Protein AF-A0A5C5ZH16-F1 (afdb_monomer)

Nearest PDB structures (foldseek):
  7owd-assembly1_B  TM=2.950E-01  e=8.309E+00  Homo sapiens
  5jaa-assembly1_C  TM=1.748E-01  e=4.318E+00  Vibrio cholerae O1 biovar El Tor str. N16961

Mean predicted aligned error: 12.89 Å

Sequence (118 aa):
MYQRQHGRLPEKLDTLVPEILDAVPTDPFADDSAALRYRRTDEGYQVYSIWADGVDDGGKPPEPTEGIIYWGADNRGDLSLDALYWEPPPPPAPVYDEDLMKQLEENTNRISDDADDE

Secondary structure (DSSP, 8-state):
-HHHHHSS--SSGGGGTTTT-SSPPBPTTSGGGPBPEEEEETTEEEEEE-TTTT---SSPPPPPBTTB----TT--S-EEHHHHHS-PPPPPPP---HHHHHHHHHHHHHHHHTTS--

Solvent-accessible surface area (backbone atoms only — not comparable to full-atom values): 7330 Å² total; per-residue (Å²): 110,62,40,79,75,68,76,42,77,73,92,44,66,66,72,36,45,69,86,77,30,88,60,73,60,58,19,93,48,36,74,93,61,34,62,52,45,67,47,77,48,99,92,52,65,50,48,21,34,30,27,71,60,60,45,82,58,84,58,37,59,43,82,50,59,96,82,40,75,74,95,52,74,83,40,52,32,7,43,35,52,66,63,74,75,42,80,70,76,75,71,76,76,78,84,74,50,72,68,59,53,49,50,52,52,53,52,50,51,54,59,57,67,72,68,76,82,127

pLDDT: mean 75.07, std 12.84, range [47.34, 91.25]

Organism: NCBI:txid2528002

Structure (mmCIF, N/CA/C/O backbone):
data_AF-A0A5C5ZH16-F1
#
_entry.id   AF-A0A5C5ZH16-F1
#
loop_
_atom_site.group_PDB
_atom_site.id
_atom_site.type_symbol
_atom_site.label_atom_id
_atom_site.label_alt_id
_atom_site.label_comp_id
_atom_site.label_asym_id
_atom_site.label_entity_id
_atom_site.label_seq_id
_atom_site.pdbx_PDB_ins_code
_atom_site.Cartn_x
_atom_site.Cartn_y
_atom_site.Cartn_z
_atom_site.occupancy
_atom_site.B_iso_or_equiv
_atom_site.auth_seq_id
_atom_site.auth_comp_id
_atom_site.auth_asym_id
_atom_site.auth_atom_id
_atom_site.pdbx_PDB_model_num
ATOM 1 N N . MET A 1 1 ? -13.396 5.905 8.073 1.00 70.50 1 MET A N 1
ATOM 2 C CA . MET A 1 1 ? -14.490 5.275 8.848 1.00 70.50 1 MET A CA 1
ATOM 3 C C . MET A 1 1 ? -13.980 4.691 10.167 1.00 70.50 1 MET A C 1
ATOM 5 O O . MET A 1 1 ? -14.334 5.247 11.196 1.00 70.50 1 MET A O 1
ATOM 9 N N . TYR A 1 2 ? -13.061 3.714 10.165 1.00 81.62 2 TYR A N 1
ATOM 10 C CA . TYR A 1 2 ? -12.555 3.063 11.394 1.00 81.62 2 TYR A CA 1
ATOM 11 C C . TYR A 1 2 ? -11.973 4.029 12.446 1.00 81.62 2 TYR A C 1
ATOM 13 O O . TYR A 1 2 ? -12.395 4.034 13.598 1.00 81.62 2 TYR A O 1
ATOM 21 N N . GLN A 1 3 ? -11.064 4.928 12.045 1.00 83.69 3 GLN A N 1
ATOM 22 C CA . GLN A 1 3 ? -10.478 5.912 12.968 1.00 83.69 3 GLN A CA 1
ATOM 23 C C . GLN A 1 3 ? -11.528 6.827 13.606 1.00 83.69 3 GLN A C 1
ATOM 25 O O . GLN A 1 3 ? -11.406 7.190 14.770 1.00 83.69 3 GLN A O 1
ATOM 30 N N . ARG A 1 4 ? -12.580 7.179 12.860 1.00 82.19 4 ARG A N 1
ATOM 31 C CA . ARG A 1 4 ? -13.663 8.027 13.373 1.00 82.19 4 ARG A CA 1
ATOM 32 C C . ARG A 1 4 ? -14.539 7.295 14.390 1.00 82.19 4 ARG A C 1
ATOM 34 O O . ARG A 1 4 ? -15.063 7.943 15.283 1.00 82.19 4 ARG A O 1
ATOM 41 N N . GLN A 1 5 ? -14.689 5.978 14.256 1.00 85.56 5 GLN A N 1
ATOM 42 C CA . GLN A 1 5 ? -15.508 5.151 15.147 1.00 85.56 5 GLN A CA 1
ATOM 43 C C . GLN A 1 5 ? -14.748 4.720 16.409 1.00 85.56 5 GLN A C 1
ATOM 45 O O . GLN A 1 5 ? -15.309 4.751 17.500 1.00 85.56 5 GLN A O 1
ATOM 50 N N . HIS A 1 6 ? -13.465 4.367 16.284 1.00 85.56 6 HIS A N 1
ATOM 51 C CA . HIS A 1 6 ? -12.679 3.785 17.382 1.00 85.56 6 HIS A CA 1
ATOM 52 C C . HIS A 1 6 ? -11.589 4.709 17.937 1.00 85.56 6 HIS A C 1
ATOM 54 O O . HIS A 1 6 ? -10.870 4.322 18.856 1.00 85.56 6 HIS A O 1
ATOM 60 N N . GLY A 1 7 ? -11.409 5.900 17.357 1.00 86.62 7 GLY A N 1
ATOM 61 C CA . GLY A 1 7 ? -10.375 6.859 17.760 1.00 86.62 7 GLY A CA 1
ATOM 62 C C . GLY A 1 7 ? -8.939 6.418 17.453 1.00 86.62 7 GLY A C 1
ATOM 63 O O . GLY A 1 7 ? -7.995 7.089 17.855 1.00 86.62 7 GLY A O 1
ATOM 64 N N . ARG A 1 8 ? -8.754 5.296 16.747 1.00 86.81 8 ARG A N 1
ATOM 65 C CA . ARG A 1 8 ? -7.448 4.713 16.408 1.00 86.81 8 ARG A CA 1
ATOM 66 C C . ARG A 1 8 ? -7.459 4.119 15.006 1.00 86.81 8 ARG A C 1
ATOM 68 O O . ARG A 1 8 ? -8.507 3.701 14.527 1.00 86.81 8 ARG A O 1
ATOM 75 N N . LEU A 1 9 ? -6.299 4.060 14.358 1.00 88.00 9 LEU A N 1
ATOM 76 C CA . LEU A 1 9 ? -6.136 3.336 13.095 1.00 88.00 9 LEU A CA 1
ATOM 77 C C . LEU A 1 9 ? -6.259 1.817 13.322 1.00 88.00 9 LEU A C 1
ATOM 79 O O . LEU A 1 9 ? -6.020 1.354 14.440 1.00 88.00 9 LEU A O 1
ATOM 83 N N . PRO A 1 10 ? -6.636 1.016 12.313 1.00 89.88 10 PRO A N 1
ATOM 84 C CA . PRO A 1 10 ? -6.612 -0.444 12.427 1.00 89.88 10 PRO A CA 1
ATOM 85 C C . PRO A 1 10 ? -5.170 -0.945 12.579 1.00 89.88 10 PRO A C 1
ATOM 87 O O . PRO A 1 10 ? -4.225 -0.251 12.211 1.00 89.88 10 PRO A O 1
ATOM 90 N N . GLU A 1 11 ? -4.967 -2.100 13.212 1.00 87.1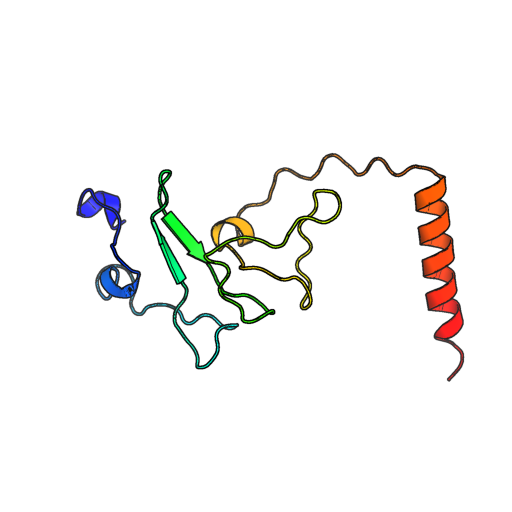9 11 GLU A N 1
ATOM 91 C CA . GLU A 1 11 ? -3.623 -2.705 13.328 1.00 87.19 11 GLU A CA 1
ATOM 92 C C . GLU A 1 11 ? -3.239 -3.452 12.047 1.00 87.19 11 GLU A C 1
ATOM 94 O O . GLU A 1 11 ? -2.063 -3.530 11.709 1.00 87.19 11 GLU A O 1
ATOM 99 N N . LYS A 1 12 ? -4.245 -3.949 11.321 1.00 89.75 12 LYS A N 1
ATOM 100 C CA . LYS A 1 12 ? -4.144 -4.662 10.046 1.00 89.75 12 LYS A CA 1
ATOM 101 C C . LYS A 1 12 ? -5.461 -4.551 9.278 1.00 89.75 12 LYS A C 1
ATOM 103 O O . LYS A 1 12 ? -6.490 -4.229 9.876 1.00 89.75 12 LYS A O 1
ATOM 108 N N . LEU A 1 13 ? -5.449 -4.850 7.978 1.00 88.81 13 LEU A N 1
ATOM 109 C CA . LEU A 1 13 ? -6.653 -4.769 7.139 1.00 88.81 13 LEU A CA 1
ATOM 110 C C . LEU A 1 13 ? -7.764 -5.713 7.600 1.00 88.81 13 LEU A C 1
ATOM 112 O O . LEU A 1 13 ? -8.928 -5.332 7.533 1.00 88.81 13 LEU A O 1
ATOM 116 N N . ASP A 1 14 ? -7.427 -6.878 8.159 1.00 90.19 14 ASP A N 1
ATOM 117 C CA . ASP A 1 14 ? -8.426 -7.824 8.676 1.00 90.19 14 ASP A CA 1
ATOM 118 C C . ASP A 1 14 ? -9.302 -7.218 9.776 1.00 90.19 14 ASP A C 1
ATOM 120 O O . ASP A 1 14 ? -10.433 -7.642 9.972 1.00 90.19 14 ASP A O 1
ATOM 124 N N . THR A 1 15 ? -8.804 -6.210 10.502 1.00 90.38 15 THR A N 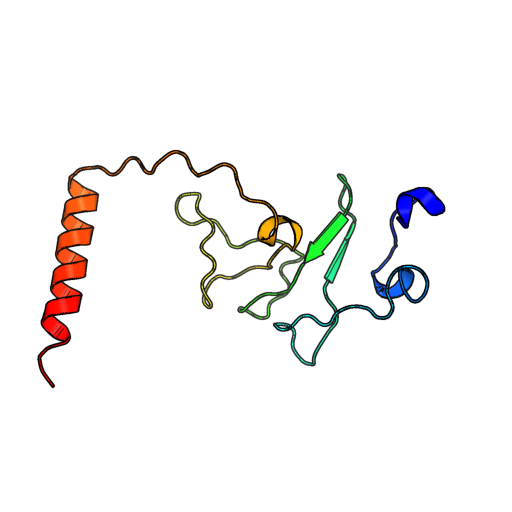1
ATOM 125 C CA . THR A 1 15 ? -9.581 -5.520 11.543 1.00 90.38 15 THR A CA 1
ATOM 126 C C . THR A 1 15 ? -10.754 -4.723 10.965 1.00 90.38 15 THR A C 1
ATOM 128 O O . THR A 1 15 ? -11.660 -4.345 11.699 1.00 90.38 15 THR A O 1
ATOM 131 N N . LEU A 1 16 ? -10.743 -4.453 9.659 1.00 88.50 16 LEU A N 1
ATOM 132 C CA . LEU A 1 16 ? -11.832 -3.777 8.962 1.00 88.50 16 LEU A CA 1
ATOM 133 C C . LEU A 1 16 ? -12.938 -4.749 8.532 1.00 88.50 16 LEU A C 1
ATOM 135 O O . LEU A 1 16 ? -14.016 -4.292 8.162 1.00 88.50 16 LEU A O 1
ATOM 139 N N . VAL A 1 17 ? -12.696 -6.061 8.584 1.00 90.50 17 VAL A N 1
ATOM 140 C CA . VAL A 1 17 ? -13.667 -7.093 8.208 1.00 90.50 17 VAL A CA 1
ATOM 141 C C . VAL A 1 17 ? -14.388 -7.614 9.457 1.00 90.50 17 VAL A C 1
ATOM 143 O O . VAL A 1 17 ? -13.742 -7.845 10.481 1.00 90.50 17 VAL A O 1
ATOM 146 N N . PRO A 1 18 ? -15.712 -7.855 9.411 1.00 90.19 18 PRO A N 1
ATOM 147 C CA . PRO A 1 18 ? -16.641 -7.591 8.304 1.00 90.19 18 PRO A CA 1
ATOM 148 C C . PRO A 1 18 ? -17.311 -6.205 8.376 1.00 90.19 18 PRO A C 1
ATOM 150 O O . PRO A 1 18 ? -18.217 -5.915 7.607 1.00 90.19 18 PRO A O 1
ATOM 153 N N . GLU A 1 19 ? -16.950 -5.369 9.355 1.00 87.44 19 GLU A N 1
ATOM 154 C CA . GLU A 1 19 ? -17.721 -4.163 9.696 1.00 87.44 19 GLU A CA 1
ATOM 155 C C . GLU A 1 19 ? -17.616 -3.041 8.649 1.00 87.44 19 GLU A C 1
ATOM 157 O O . GLU A 1 19 ? -18.577 -2.307 8.424 1.00 87.44 19 GLU A O 1
ATOM 162 N N . ILE A 1 20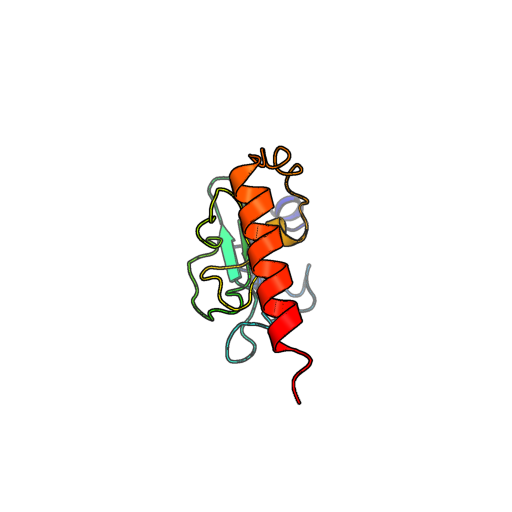 ? -16.448 -2.887 8.023 1.00 87.12 20 ILE A N 1
ATOM 163 C CA . ILE A 1 20 ? -16.156 -1.825 7.047 1.00 87.12 20 ILE A CA 1
ATOM 164 C C . ILE A 1 20 ? -15.872 -2.401 5.658 1.00 87.12 20 ILE A C 1
ATOM 166 O O . ILE A 1 20 ? -16.218 -1.768 4.662 1.00 87.12 20 ILE A O 1
ATOM 170 N N . LEU A 1 21 ? -15.227 -3.564 5.588 1.00 86.81 21 LEU A N 1
ATOM 171 C CA . LEU A 1 21 ? -14.954 -4.296 4.355 1.00 86.81 21 LEU A CA 1
ATOM 172 C C . LEU A 1 21 ? -15.621 -5.668 4.429 1.00 86.81 21 LEU A C 1
ATOM 174 O O . LEU A 1 21 ? -15.526 -6.333 5.457 1.00 86.81 21 LEU A O 1
ATOM 178 N N . ASP A 1 22 ? -16.211 -6.127 3.327 1.00 90.06 22 ASP A N 1
ATOM 179 C CA . ASP A 1 22 ? -16.779 -7.480 3.252 1.00 90.06 22 ASP A CA 1
ATOM 180 C C . ASP A 1 22 ? -15.684 -8.561 3.322 1.00 90.06 22 ASP A C 1
ATOM 182 O O . ASP A 1 22 ? -15.858 -9.609 3.942 1.00 90.06 22 ASP A O 1
ATOM 186 N N . ALA A 1 23 ? -14.532 -8.287 2.709 1.00 89.81 23 ALA A N 1
ATOM 187 C CA . ALA A 1 23 ? -13.316 -9.088 2.775 1.00 89.81 23 ALA A CA 1
ATOM 188 C C . ALA A 1 23 ? -12.097 -8.193 2.508 1.00 89.81 23 ALA A C 1
ATOM 190 O O . ALA A 1 23 ? -12.223 -7.112 1.927 1.00 89.81 23 ALA A O 1
ATOM 191 N N . VAL A 1 24 ? -10.907 -8.640 2.916 1.00 89.69 24 VAL A N 1
ATOM 192 C CA . VAL A 1 24 ? -9.666 -7.945 2.553 1.00 89.69 24 VAL A CA 1
ATOM 193 C C . VAL A 1 24 ? -9.388 -8.188 1.062 1.00 89.69 24 VAL A C 1
ATOM 195 O O . VAL A 1 24 ? -9.388 -9.349 0.649 1.00 89.69 24 VAL A O 1
ATOM 198 N N . PRO A 1 25 ? -9.157 -7.140 0.246 1.00 89.69 25 PRO A N 1
ATOM 199 C CA . PRO A 1 25 ? -8.862 -7.322 -1.168 1.00 89.69 25 PRO A CA 1
ATOM 200 C C . PRO A 1 25 ? -7.529 -8.048 -1.355 1.00 89.69 25 PRO A C 1
ATOM 202 O O . PRO A 1 25 ? -6.549 -7.758 -0.663 1.00 89.69 25 PRO A O 1
ATOM 205 N N . THR A 1 26 ? -7.496 -8.962 -2.316 1.00 89.88 26 THR A N 1
ATOM 206 C CA . THR A 1 26 ? -6.271 -9.622 -2.768 1.00 89.88 26 THR A CA 1
ATOM 207 C C . THR A 1 26 ? -5.451 -8.677 -3.639 1.00 89.88 26 THR A C 1
ATOM 209 O O . THR A 1 26 ? -6.010 -7.930 -4.444 1.00 89.88 26 THR A O 1
ATOM 212 N N . ASP A 1 27 ? -4.136 -8.729 -3.493 1.00 86.25 27 ASP A N 1
ATOM 213 C CA . ASP A 1 27 ? -3.175 -8.050 -4.349 1.00 86.25 27 ASP A CA 1
ATOM 214 C C . ASP A 1 27 ? -2.981 -8.862 -5.647 1.00 86.25 27 ASP A C 1
ATOM 216 O O . ASP A 1 27 ? -2.527 -10.004 -5.572 1.00 86.25 27 ASP A O 1
ATOM 220 N N . PRO A 1 28 ? -3.323 -8.319 -6.834 1.00 83.19 28 PRO A N 1
ATOM 221 C CA . PRO A 1 28 ? -3.186 -9.032 -8.107 1.00 83.19 28 PRO A CA 1
ATOM 222 C C . PRO A 1 28 ? -1.749 -9.411 -8.472 1.00 83.19 28 PRO A C 1
ATOM 224 O O . PRO A 1 28 ? -1.557 -10.296 -9.302 1.00 83.19 28 PRO A O 1
ATOM 227 N N . PHE A 1 29 ? -0.767 -8.717 -7.896 1.00 81.12 29 PHE A N 1
ATOM 228 C CA . PHE A 1 29 ? 0.651 -8.940 -8.163 1.00 81.12 29 PHE A CA 1
ATOM 229 C C . PHE A 1 29 ? 1.331 -9.769 -7.078 1.00 81.12 29 PHE A C 1
ATOM 231 O O . PHE A 1 29 ? 2.460 -10.213 -7.265 1.00 81.12 29 PHE A O 1
ATOM 238 N N . ALA A 1 30 ? 0.650 -10.002 -5.956 1.00 81.25 30 ALA A N 1
ATOM 239 C CA . ALA A 1 30 ? 1.184 -10.877 -4.938 1.00 81.25 30 ALA A CA 1
ATOM 240 C C . ALA A 1 30 ? 1.003 -12.344 -5.320 1.00 81.25 30 ALA A C 1
ATOM 242 O O . ALA A 1 30 ? -0.082 -12.778 -5.726 1.00 81.25 30 ALA A O 1
ATOM 243 N N . ASP A 1 31 ? 2.063 -13.118 -5.096 1.00 77.12 31 ASP A N 1
ATOM 244 C CA . ASP A 1 31 ? 2.008 -14.570 -5.171 1.00 77.12 31 ASP A CA 1
ATOM 245 C C . ASP A 1 31 ? 0.865 -15.116 -4.294 1.00 77.12 31 ASP A C 1
ATOM 247 O O . ASP A 1 31 ? 0.521 -14.567 -3.239 1.00 77.12 31 ASP A O 1
ATOM 251 N N . ASP A 1 32 ? 0.254 -16.210 -4.748 1.00 75.56 32 ASP A N 1
ATOM 252 C CA . ASP A 1 32 ? -0.794 -16.944 -4.029 1.00 75.56 32 ASP A CA 1
ATOM 253 C C . ASP A 1 32 ? -2.048 -16.127 -3.650 1.00 75.56 32 ASP A C 1
ATOM 255 O O . ASP A 1 32 ? -2.765 -16.479 -2.711 1.00 75.56 32 ASP A O 1
ATOM 259 N N . SER A 1 33 ? -2.374 -15.064 -4.400 1.00 74.19 33 SER A N 1
ATOM 260 C CA . SER A 1 33 ? -3.537 -14.197 -4.116 1.00 74.19 33 SER A CA 1
ATOM 261 C C . SER A 1 33 ? -3.485 -13.574 -2.715 1.00 74.19 33 SER A C 1
ATOM 263 O O . SER A 1 33 ? -4.523 -13.397 -2.067 1.00 74.19 33 SER A O 1
ATOM 265 N N . ALA A 1 34 ? -2.284 -13.277 -2.210 1.00 84.12 34 ALA A N 1
ATOM 266 C CA . ALA A 1 34 ? -2.134 -12.675 -0.894 1.00 84.12 34 ALA A CA 1
ATOM 267 C C . ALA A 1 34 ? -2.881 -11.333 -0.806 1.00 84.12 34 ALA A C 1
ATOM 269 O O . ALA A 1 34 ? -3.064 -10.627 -1.792 1.00 84.12 34 ALA A O 1
ATOM 270 N N . ALA A 1 35 ? -3.333 -10.975 0.394 1.00 89.00 35 ALA A N 1
ATOM 271 C CA . ALA A 1 35 ? -3.996 -9.700 0.632 1.00 89.00 35 ALA A CA 1
ATOM 272 C C . ALA A 1 35 ? -3.069 -8.504 0.356 1.00 89.00 35 ALA A C 1
ATOM 274 O O . ALA A 1 35 ? -1.851 -8.597 0.541 1.00 89.00 35 ALA A O 1
ATOM 275 N N . LEU A 1 36 ? -3.674 -7.361 0.014 1.00 89.62 36 LEU A N 1
ATOM 276 C CA . LEU A 1 36 ? -2.987 -6.067 0.014 1.00 89.62 36 LEU A CA 1
ATOM 277 C C . LEU A 1 36 ? -2.242 -5.833 1.331 1.00 89.62 36 LEU A C 1
ATOM 279 O O . LEU A 1 36 ? -2.674 -6.263 2.408 1.00 89.62 36 LEU A O 1
ATOM 283 N N . ARG A 1 37 ? -1.130 -5.103 1.259 1.00 90.44 37 ARG A N 1
ATOM 284 C CA . ARG A 1 37 ? -0.309 -4.808 2.431 1.00 90.44 37 ARG A CA 1
ATOM 285 C C . ARG A 1 37 ? -0.743 -3.513 3.087 1.00 90.44 37 ARG A C 1
ATOM 287 O O . ARG A 1 37 ? -1.217 -2.575 2.450 1.00 90.44 37 ARG A O 1
ATOM 294 N N . TYR A 1 38 ? -0.589 -3.483 4.405 1.00 91.25 38 TYR A N 1
ATOM 295 C CA . TYR A 1 38 ? -0.928 -2.343 5.237 1.00 91.25 38 TYR A CA 1
ATOM 296 C C . TYR A 1 38 ? 0.157 -2.111 6.263 1.00 91.25 38 TYR A C 1
ATOM 298 O O . TYR A 1 38 ? 0.582 -3.036 6.959 1.00 91.25 38 TYR A O 1
ATOM 306 N N . ARG A 1 39 ? 0.537 -0.849 6.416 1.00 88.94 39 ARG A N 1
ATOM 307 C CA . ARG A 1 39 ? 1.370 -0.415 7.529 1.00 88.94 39 ARG A CA 1
ATOM 308 C C . ARG A 1 39 ? 0.873 0.908 8.078 1.00 88.94 39 ARG A C 1
ATOM 310 O O . ARG A 1 39 ? 0.325 1.738 7.355 1.00 88.94 39 ARG A O 1
ATOM 317 N N . ARG A 1 40 ? 1.106 1.117 9.368 1.00 89.50 40 ARG A N 1
ATOM 318 C CA . ARG A 1 40 ? 0.986 2.442 9.974 1.00 89.50 40 ARG A CA 1
ATOM 319 C C . ARG A 1 40 ? 2.266 3.221 9.717 1.00 89.50 40 ARG A C 1
ATOM 321 O O . ARG A 1 40 ? 3.353 2.648 9.751 1.00 89.50 40 ARG A O 1
ATOM 328 N N . THR A 1 41 ? 2.117 4.510 9.485 1.00 84.94 41 THR A N 1
ATOM 329 C CA . THR A 1 41 ? 3.221 5.461 9.354 1.00 84.94 41 THR A CA 1
ATOM 330 C C . THR A 1 41 ? 3.056 6.535 10.424 1.00 84.94 41 THR A C 1
ATOM 332 O O . THR A 1 41 ? 1.992 6.641 11.038 1.00 84.94 41 TH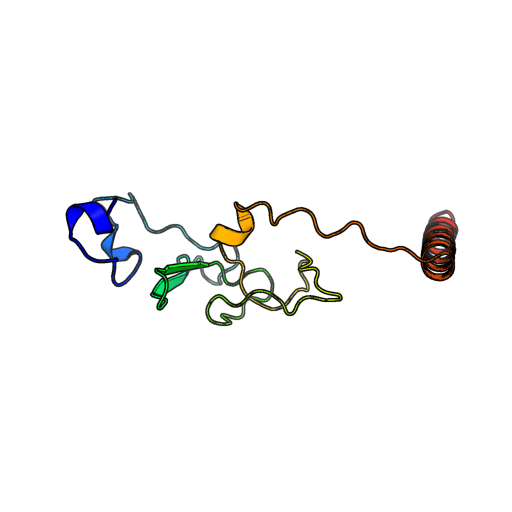R A O 1
ATOM 335 N N . ASP A 1 42 ? 4.086 7.346 10.651 1.00 82.00 42 ASP A N 1
ATOM 336 C CA . ASP A 1 42 ? 4.003 8.444 11.624 1.00 82.00 42 ASP A CA 1
ATOM 337 C C . ASP A 1 42 ? 2.936 9.484 11.236 1.00 82.00 42 ASP A C 1
ATOM 339 O O . ASP A 1 42 ? 2.315 10.108 12.095 1.00 82.00 42 ASP A O 1
ATOM 343 N N . GLU A 1 43 ? 2.672 9.621 9.935 1.00 81.44 43 GLU A N 1
ATOM 344 C CA . GLU A 1 43 ? 1.702 10.563 9.366 1.00 81.44 43 GLU A CA 1
ATOM 345 C C . GLU A 1 43 ? 0.303 9.949 9.172 1.00 81.44 43 GLU A C 1
ATOM 347 O O . GLU A 1 43 ? -0.657 10.658 8.867 1.00 81.44 43 GLU A O 1
ATOM 352 N N . GLY A 1 44 ? 0.150 8.637 9.380 1.00 86.00 44 GLY A N 1
ATOM 353 C CA . GLY A 1 44 ? -1.122 7.944 9.211 1.00 86.00 44 GLY A CA 1
ATOM 354 C C . GLY A 1 44 ? -0.952 6.461 8.907 1.00 86.00 44 GLY A C 1
ATOM 355 O O . GLY A 1 44 ? -0.647 5.646 9.781 1.00 86.00 44 GLY A O 1
ATOM 356 N N . TYR A 1 45 ? -1.240 6.080 7.669 1.00 88.06 45 TYR A N 1
ATOM 357 C CA . TYR A 1 45 ? -1.138 4.704 7.204 1.00 88.06 45 TYR A CA 1
ATOM 358 C C . TYR A 1 45 ? -0.840 4.664 5.712 1.00 88.06 45 TYR A C 1
ATOM 360 O O . TYR A 1 45 ? -1.041 5.649 5.011 1.00 88.06 45 TYR A O 1
ATOM 368 N N . GLN A 1 46 ? -0.390 3.508 5.243 1.00 88.06 46 GLN A N 1
ATOM 369 C CA . GLN A 1 46 ? -0.169 3.239 3.835 1.00 88.06 46 GLN A CA 1
ATOM 370 C C . GLN A 1 46 ? -0.750 1.871 3.494 1.00 88.06 46 GLN A C 1
ATOM 372 O O . GLN A 1 46 ? -0.516 0.896 4.217 1.00 88.06 46 GLN A O 1
ATOM 377 N N . VAL A 1 47 ? -1.500 1.818 2.395 1.00 88.62 47 VAL A N 1
ATOM 378 C CA . VAL A 1 47 ? -1.957 0.575 1.765 1.00 88.62 47 VAL A CA 1
ATOM 379 C C . VAL A 1 47 ? -1.234 0.445 0.431 1.00 88.62 47 VAL A C 1
ATOM 381 O O . VAL A 1 47 ? -1.224 1.399 -0.348 1.00 88.62 47 VAL A O 1
ATOM 384 N N . TYR A 1 48 ? -0.614 -0.701 0.177 1.00 88.44 48 TYR A N 1
ATOM 385 C CA . TYR A 1 48 ? 0.209 -0.898 -1.014 1.00 88.44 48 TYR A CA 1
ATOM 386 C C . TYR A 1 48 ? 0.105 -2.323 -1.566 1.00 88.44 48 TYR A C 1
ATOM 388 O O . TYR A 1 48 ? -0.285 -3.256 -0.855 1.00 88.44 48 TYR A O 1
ATOM 396 N N . SER A 1 49 ? 0.422 -2.441 -2.852 1.00 87.62 49 SER A N 1
ATOM 397 C CA . SER A 1 49 ? 0.646 -3.689 -3.583 1.00 87.62 49 SER A CA 1
ATOM 398 C C . SER A 1 49 ? 2.148 -3.888 -3.775 1.00 87.62 49 SER A C 1
ATOM 400 O O . SER A 1 49 ? 2.863 -2.895 -3.911 1.00 87.62 49 SER A O 1
ATOM 402 N N . ILE A 1 50 ? 2.607 -5.141 -3.816 1.00 87.12 50 ILE A N 1
ATOM 403 C CA . ILE A 1 50 ? 4.025 -5.460 -4.068 1.00 87.12 50 ILE A CA 1
ATOM 404 C C . ILE A 1 50 ? 4.447 -5.252 -5.529 1.00 87.12 50 ILE A C 1
ATOM 406 O O . ILE A 1 50 ? 5.609 -5.383 -5.866 1.00 87.12 50 ILE A O 1
ATOM 410 N N . TRP A 1 51 ? 3.489 -4.928 -6.403 1.00 83.38 51 TRP A N 1
ATOM 411 C CA . TRP A 1 51 ? 3.722 -4.623 -7.813 1.00 83.38 51 TRP A CA 1
ATOM 412 C C . TRP A 1 51 ? 4.461 -5.724 -8.603 1.00 83.38 51 TRP A C 1
ATOM 414 O O . TRP A 1 51 ? 4.592 -6.866 -8.169 1.00 83.38 51 TRP A O 1
ATOM 424 N N . ALA A 1 52 ? 4.831 -5.416 -9.848 1.00 77.25 52 ALA A N 1
ATOM 425 C CA . ALA A 1 52 ? 5.252 -6.399 -10.846 1.00 77.25 52 ALA A CA 1
ATOM 426 C C . ALA A 1 52 ? 6.597 -7.085 -10.551 1.00 77.25 52 ALA A C 1
ATOM 428 O O . ALA A 1 52 ? 6.883 -8.114 -11.166 1.00 77.25 52 ALA A O 1
ATOM 429 N N . ASP A 1 53 ? 7.412 -6.550 -9.638 1.00 77.69 53 ASP A N 1
ATOM 430 C CA . ASP A 1 53 ? 8.673 -7.187 -9.255 1.00 77.69 53 ASP A CA 1
ATOM 431 C C . ASP A 1 53 ? 8.484 -8.329 -8.238 1.00 77.69 53 ASP A C 1
ATOM 433 O O . ASP A 1 53 ? 9.376 -9.171 -8.098 1.00 77.69 53 ASP A O 1
ATOM 437 N N . GLY A 1 54 ? 7.318 -8.393 -7.582 1.00 77.88 54 GLY A N 1
ATOM 438 C CA . GLY A 1 54 ? 6.964 -9.414 -6.600 1.00 77.88 54 GLY A CA 1
ATOM 439 C C . GLY A 1 54 ? 7.752 -9.323 -5.288 1.00 77.88 54 GLY A C 1
ATOM 440 O O . GLY A 1 54 ? 7.724 -10.270 -4.495 1.00 77.88 54 GLY A O 1
ATOM 441 N N . VAL A 1 55 ? 8.475 -8.226 -5.043 1.00 83.38 55 VAL A N 1
ATOM 442 C CA . VAL A 1 55 ? 9.311 -8.043 -3.853 1.00 83.38 55 VAL A CA 1
ATOM 443 C C . VAL A 1 55 ? 8.670 -7.001 -2.947 1.00 83.38 55 VAL A C 1
ATOM 445 O O . VAL A 1 55 ? 8.557 -5.846 -3.307 1.00 83.38 55 VAL A O 1
ATOM 448 N N . ASP A 1 56 ? 8.299 -7.401 -1.728 1.00 85.75 56 ASP A N 1
ATOM 449 C CA . ASP A 1 56 ? 7.790 -6.459 -0.722 1.00 85.75 56 ASP A CA 1
ATOM 450 C C . ASP A 1 56 ? 8.925 -5.554 -0.209 1.00 85.75 56 ASP A C 1
ATOM 452 O O . ASP A 1 56 ? 9.719 -5.948 0.657 1.00 85.75 56 ASP A O 1
ATOM 456 N N . ASP A 1 57 ? 8.974 -4.328 -0.727 1.00 84.94 57 ASP A N 1
ATOM 457 C CA . ASP A 1 57 ? 9.899 -3.264 -0.321 1.00 84.94 57 ASP A CA 1
ATOM 458 C C . ASP A 1 57 ? 9.344 -2.383 0.822 1.00 84.94 57 ASP A C 1
ATOM 460 O O . ASP A 1 57 ? 9.888 -1.320 1.175 1.00 84.94 57 ASP A O 1
ATOM 464 N N . GLY A 1 58 ? 8.274 -2.842 1.473 1.00 85.69 58 GLY A N 1
ATOM 465 C CA . GLY A 1 58 ? 7.653 -2.203 2.623 1.00 85.69 58 GLY A CA 1
ATOM 466 C C . GLY A 1 58 ? 6.850 -0.952 2.273 1.00 85.69 58 GLY A C 1
ATOM 467 O O . GLY A 1 58 ? 6.757 -0.045 3.105 1.00 85.69 58 GLY A O 1
ATOM 468 N N . GLY A 1 59 ? 6.292 -0.875 1.073 1.00 83.25 59 GLY A N 1
ATOM 469 C CA . GLY A 1 59 ? 5.491 0.217 0.526 1.00 83.25 59 GLY A CA 1
ATOM 470 C C . GLY A 1 59 ? 6.310 1.330 -0.121 1.00 83.25 59 GLY A C 1
ATOM 471 O O . GLY A 1 59 ? 5.818 2.459 -0.228 1.00 83.25 59 GLY A O 1
ATOM 472 N N . LYS A 1 60 ? 7.572 1.076 -0.475 1.00 83.44 60 LYS A N 1
ATOM 473 C CA . LYS A 1 60 ? 8.426 2.086 -1.112 1.00 83.44 60 LYS A CA 1
ATOM 474 C C . LYS A 1 60 ? 8.223 2.065 -2.624 1.00 83.44 60 LYS A C 1
ATOM 476 O O . LYS A 1 60 ? 8.336 0.991 -3.197 1.00 83.44 60 LYS A O 1
ATOM 481 N N . PRO A 1 61 ? 7.977 3.222 -3.260 1.00 75.06 61 PRO A N 1
ATOM 482 C CA . PRO A 1 61 ? 7.868 3.280 -4.708 1.00 75.06 61 PRO A CA 1
ATOM 483 C C . PRO A 1 61 ? 9.214 2.966 -5.374 1.00 75.06 61 PRO A C 1
ATOM 485 O O . PRO A 1 61 ? 10.255 3.033 -4.706 1.00 75.06 61 PRO A O 1
ATOM 488 N N . PRO A 1 62 ? 9.205 2.722 -6.694 1.00 72.94 62 PRO A N 1
ATOM 489 C CA . PRO A 1 62 ? 10.428 2.647 -7.470 1.00 72.94 62 PRO A CA 1
ATOM 490 C C . PRO A 1 62 ? 11.315 3.866 -7.275 1.00 72.94 62 PRO A C 1
ATOM 492 O O . PRO A 1 62 ? 10.824 4.992 -7.141 1.00 72.94 62 PRO A O 1
ATOM 495 N N . GLU A 1 63 ? 12.628 3.637 -7.312 1.00 69.00 63 GLU A N 1
ATOM 496 C CA . GLU A 1 63 ? 13.600 4.723 -7.375 1.00 69.00 63 GLU A CA 1
ATOM 497 C C . GLU A 1 63 ? 13.296 5.577 -8.618 1.00 69.00 63 GLU A C 1
ATOM 499 O O . GLU A 1 63 ? 13.297 5.060 -9.742 1.00 69.00 63 GLU A O 1
ATOM 504 N N . PRO A 1 64 ? 12.994 6.874 -8.447 1.00 62.50 64 PRO A N 1
ATOM 505 C CA . PRO A 1 64 ? 12.613 7.720 -9.562 1.00 62.50 64 PRO A CA 1
ATOM 506 C C . PRO A 1 64 ? 13.801 7.896 -10.508 1.00 62.50 64 PRO A C 1
ATOM 508 O O . PRO A 1 64 ? 14.885 8.325 -10.107 1.00 62.50 64 PRO A O 1
ATOM 511 N N . THR A 1 65 ? 13.581 7.624 -11.792 1.00 57.16 65 THR A N 1
ATOM 512 C CA . THR A 1 65 ? 14.560 7.935 -12.838 1.00 57.16 65 THR A CA 1
ATOM 513 C C . THR A 1 65 ? 14.284 9.355 -13.313 1.00 57.16 65 THR A C 1
ATOM 515 O O . THR A 1 65 ? 13.169 9.663 -13.722 1.00 57.16 65 THR A O 1
ATOM 518 N N . GLU A 1 66 ? 15.268 10.251 -13.183 1.00 59.28 66 GLU A N 1
ATOM 519 C CA . GLU A 1 66 ? 15.128 11.680 -13.532 1.00 59.28 66 GLU A CA 1
ATOM 520 C C . GLU A 1 66 ? 13.983 12.399 -12.788 1.00 59.28 66 GLU A C 1
ATOM 522 O O . GLU A 1 66 ? 13.373 13.340 -13.288 1.00 59.28 66 GLU A O 1
ATOM 527 N N . GLY A 1 67 ? 13.677 11.962 -11.561 1.00 57.25 67 GLY A N 1
ATOM 528 C CA . GLY A 1 67 ? 12.580 12.529 -10.768 1.00 57.25 67 GLY A CA 1
ATOM 529 C C . GLY A 1 67 ? 11.186 12.069 -11.207 1.00 57.25 67 GLY A C 1
ATOM 530 O O . GLY A 1 67 ? 10.195 12.556 -10.663 1.00 57.25 67 GLY A O 1
ATOM 531 N N . ILE A 1 68 ? 11.101 11.124 -12.148 1.00 56.09 68 ILE A N 1
ATOM 532 C CA . ILE A 1 68 ? 9.855 10.539 -12.640 1.00 56.09 68 ILE A CA 1
ATOM 533 C C . ILE A 1 68 ? 9.761 9.085 -12.164 1.00 56.09 68 ILE A C 1
ATOM 535 O O . ILE A 1 68 ? 10.691 8.293 -12.320 1.00 56.09 68 ILE A O 1
ATOM 539 N N . ILE A 1 69 ? 8.613 8.725 -11.585 1.00 60.06 69 ILE A N 1
ATOM 540 C CA . ILE A 1 69 ? 8.251 7.326 -11.341 1.00 60.06 69 ILE A CA 1
ATOM 541 C C . ILE A 1 69 ? 7.594 6.818 -12.623 1.00 60.06 69 ILE A C 1
ATOM 543 O O . ILE A 1 69 ? 6.485 7.229 -12.963 1.00 60.06 69 ILE A O 1
ATOM 547 N N . TYR A 1 70 ? 8.287 5.947 -13.350 1.00 59.34 70 TYR A N 1
ATOM 548 C CA . TYR A 1 70 ? 7.668 5.183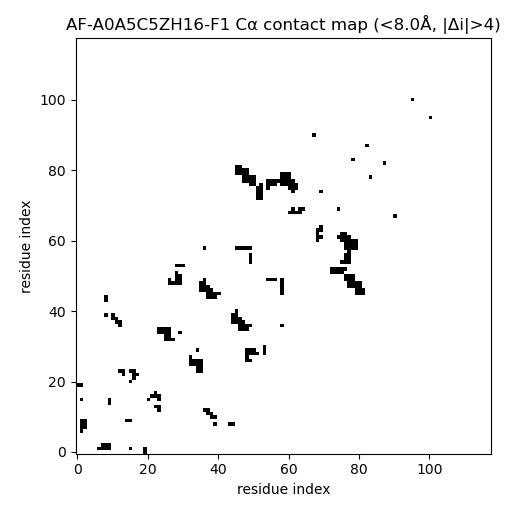 -14.426 1.00 59.34 70 TYR A CA 1
ATOM 549 C C . TYR A 1 70 ? 6.863 4.035 -13.799 1.00 59.34 70 TYR A C 1
ATOM 551 O O . TYR A 1 70 ? 7.271 3.463 -12.790 1.00 59.34 70 TYR A O 1
ATOM 559 N N . TRP A 1 71 ? 5.733 3.664 -14.393 1.00 58.47 71 TRP A N 1
ATOM 560 C CA . TRP A 1 71 ? 4.986 2.457 -14.022 1.00 58.47 71 TRP A CA 1
ATOM 561 C C . TRP A 1 71 ? 5.140 1.429 -15.151 1.00 58.47 71 TRP A C 1
ATOM 563 O O . TRP A 1 71 ? 4.235 1.234 -15.957 1.00 58.47 71 TRP A O 1
ATOM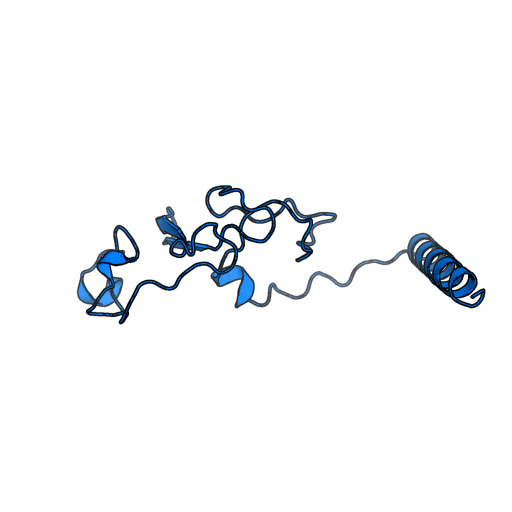 573 N N . GLY A 1 72 ? 6.336 0.849 -15.265 1.00 54.88 72 GLY A N 1
ATOM 574 C CA . GLY A 1 72 ? 6.671 -0.260 -16.160 1.00 54.88 72 GLY A CA 1
ATOM 575 C C . GLY A 1 72 ? 6.723 -1.584 -15.397 1.00 54.88 72 GLY A C 1
ATOM 576 O O . GLY A 1 72 ? 6.895 -1.597 -14.178 1.00 54.88 72 GLY A O 1
ATOM 577 N N . ALA A 1 73 ? 6.553 -2.701 -16.108 1.00 52.50 73 ALA A N 1
ATOM 578 C CA . ALA A 1 73 ? 6.601 -4.051 -15.529 1.00 52.50 73 ALA A CA 1
ATOM 579 C C . ALA A 1 73 ? 7.993 -4.441 -14.987 1.00 52.50 73 ALA A C 1
ATOM 581 O O . ALA A 1 73 ? 8.129 -5.442 -14.293 1.00 52.50 73 ALA A O 1
ATOM 582 N N . ASP A 1 74 ? 9.020 -3.664 -15.321 1.00 55.59 74 ASP A N 1
ATOM 583 C CA . ASP A 1 74 ? 10.416 -3.805 -14.912 1.00 55.59 74 ASP A CA 1
ATOM 584 C C . ASP A 1 74 ? 10.808 -2.906 -13.727 1.00 55.59 74 ASP A C 1
ATOM 586 O O . ASP A 1 74 ? 11.932 -3.001 -13.224 1.00 55.59 74 ASP A O 1
ATOM 590 N N . ASN A 1 75 ? 9.896 -2.051 -13.257 1.00 63.88 75 ASN A N 1
ATOM 591 C CA . ASN A 1 75 ? 10.187 -1.131 -12.167 1.00 63.88 75 ASN A CA 1
ATOM 592 C C . ASN A 1 75 ? 10.079 -1.830 -10.820 1.00 63.88 75 ASN A C 1
ATOM 594 O O . ASN A 1 75 ? 9.019 -2.318 -10.437 1.00 63.88 75 ASN A O 1
ATOM 598 N N . ARG A 1 76 ? 11.213 -1.844 -10.121 1.00 65.06 76 ARG A N 1
ATOM 599 C CA . ARG A 1 76 ? 11.351 -2.385 -8.771 1.00 65.06 76 ARG A CA 1
ATOM 600 C C . ARG A 1 76 ? 10.625 -1.510 -7.762 1.00 65.06 76 ARG A C 1
ATOM 602 O O . ARG A 1 76 ? 10.669 -0.295 -7.927 1.00 65.06 76 ARG A O 1
ATOM 609 N N . GLY A 1 77 ? 10.060 -2.093 -6.718 1.00 76.31 77 GLY A N 1
ATOM 610 C CA . GLY A 1 77 ? 9.366 -1.390 -5.646 1.00 76.31 77 GLY A CA 1
ATOM 611 C C . GLY A 1 77 ? 7.846 -1.506 -5.702 1.00 76.31 77 GLY A C 1
ATOM 612 O O . GLY A 1 77 ? 7.241 -1.879 -6.704 1.00 76.31 77 GLY A O 1
ATOM 613 N N . ASP A 1 78 ? 7.223 -1.099 -4.603 1.00 82.06 78 ASP A N 1
ATOM 614 C CA . ASP A 1 78 ? 5.811 -1.300 -4.314 1.00 82.06 78 ASP A CA 1
ATOM 615 C C . ASP A 1 78 ? 4.926 -0.150 -4.821 1.00 82.06 78 ASP A C 1
ATOM 617 O O . ASP A 1 78 ? 5.256 1.040 -4.726 1.00 82.06 78 ASP A O 1
ATOM 621 N N . LEU A 1 79 ? 3.709 -0.487 -5.253 1.00 80.12 79 LEU A N 1
ATOM 622 C CA . LEU A 1 79 ? 2.691 0.491 -5.628 1.00 80.12 79 LEU A CA 1
ATOM 623 C C . LEU A 1 79 ? 1.864 0.905 -4.406 1.00 80.12 79 LEU A C 1
ATOM 625 O O . LEU A 1 79 ? 0.996 0.169 -3.931 1.00 80.12 79 LEU A O 1
ATOM 629 N N . SER A 1 80 ? 2.060 2.139 -3.941 1.00 80.12 80 SER A N 1
ATOM 630 C CA . SER A 1 80 ? 1.136 2.772 -2.995 1.00 80.12 80 SER A CA 1
ATOM 631 C C . SER A 1 80 ? -0.208 3.053 -3.673 1.00 80.12 80 SER A C 1
ATOM 633 O O . SER A 1 80 ? -0.255 3.751 -4.686 1.00 80.12 80 SER A O 1
ATOM 635 N N . LEU A 1 81 ? -1.318 2.579 -3.100 1.00 77.62 81 LEU A N 1
ATOM 636 C CA . LEU A 1 81 ? -2.657 2.836 -3.653 1.00 77.62 81 LEU A CA 1
ATOM 637 C C . LEU A 1 81 ? -2.996 4.327 -3.651 1.00 77.62 81 LEU A C 1
ATOM 639 O O . LEU A 1 81 ? -3.610 4.815 -4.594 1.00 77.62 81 LEU A O 1
ATOM 643 N N . ASP A 1 82 ? -2.533 5.069 -2.646 1.00 71.69 82 ASP A N 1
ATOM 644 C CA . ASP A 1 82 ? -2.699 6.522 -2.629 1.00 71.69 82 ASP A CA 1
ATOM 645 C C . ASP A 1 82 ? -1.952 7.185 -3.794 1.00 71.69 82 ASP A C 1
ATOM 647 O O . ASP A 1 82 ? -2.445 8.162 -4.337 1.00 71.69 82 ASP A O 1
ATOM 651 N N . ALA A 1 83 ? -0.818 6.630 -4.242 1.00 66.81 83 ALA A N 1
ATOM 652 C CA . ALA A 1 83 ? -0.090 7.136 -5.408 1.00 66.81 83 ALA A CA 1
ATOM 653 C C . ALA A 1 83 ? -0.760 6.761 -6.742 1.00 66.81 83 ALA A C 1
ATOM 655 O O . ALA A 1 83 ? -0.594 7.481 -7.720 1.00 66.81 83 ALA A O 1
ATOM 656 N N . LEU A 1 84 ? -1.531 5.667 -6.785 1.00 66.31 84 LEU A N 1
ATOM 657 C CA . LEU A 1 84 ? -2.304 5.280 -7.970 1.00 66.31 84 LEU A CA 1
ATOM 658 C C . LEU A 1 84 ? -3.475 6.241 -8.228 1.00 66.31 84 LEU A C 1
ATOM 660 O O . LEU A 1 84 ? -3.808 6.520 -9.377 1.00 66.31 84 LEU A O 1
ATOM 664 N N . TYR A 1 85 ? -4.115 6.721 -7.158 1.00 60.50 85 TYR A N 1
ATOM 665 C CA . TYR A 1 85 ? -5.313 7.565 -7.241 1.00 60.50 85 TYR A CA 1
ATOM 666 C C . TYR A 1 85 ? -5.043 9.053 -6.995 1.00 60.50 85 TYR A C 1
ATOM 668 O O . TYR A 1 85 ? -5.949 9.875 -7.149 1.00 60.50 85 TYR A O 1
ATOM 676 N N . TRP A 1 86 ? -3.817 9.410 -6.619 1.00 54.97 86 TRP A N 1
ATOM 677 C CA . TRP A 1 86 ? -3.363 10.788 -6.542 1.00 54.97 86 TRP A CA 1
ATOM 678 C C . TRP A 1 86 ? -2.719 11.170 -7.869 1.00 54.97 86 TRP A C 1
ATOM 680 O O . TRP A 1 86 ? -1.678 10.627 -8.225 1.00 54.97 86 TRP A O 1
ATOM 690 N N . GLU A 1 87 ? -3.297 12.131 -8.589 1.00 53.62 87 GLU A N 1
ATOM 691 C CA . GLU A 1 87 ? -2.547 12.808 -9.645 1.00 53.62 87 GLU A CA 1
ATOM 692 C C . GLU A 1 87 ? -1.405 13.577 -8.965 1.00 53.62 87 GLU A C 1
ATOM 694 O O . GLU A 1 87 ? -1.683 14.550 -8.249 1.00 53.62 87 GLU A O 1
ATOM 699 N N . PRO A 1 88 ? -0.123 13.177 -9.122 1.00 55.16 88 PRO A N 1
ATOM 700 C CA . PRO A 1 88 ? 0.953 14.056 -8.703 1.00 55.16 88 PRO A CA 1
ATOM 701 C C . PRO A 1 88 ? 0.744 15.399 -9.416 1.00 55.16 88 PRO A C 1
ATOM 703 O O . PRO A 1 88 ? 0.260 15.405 -10.554 1.00 55.16 88 PRO A O 1
ATOM 706 N N . PRO A 1 89 ? 1.070 16.544 -8.781 1.00 52.38 89 PRO A N 1
ATOM 707 C CA . PRO A 1 89 ? 1.099 17.799 -9.522 1.00 52.38 89 PRO A CA 1
ATOM 708 C C . PRO A 1 89 ? 1.882 17.540 -10.813 1.00 52.38 89 PRO A C 1
ATOM 710 O O . PRO A 1 89 ? 2.914 16.861 -10.731 1.00 52.38 89 PRO A O 1
ATOM 713 N N . PRO A 1 90 ? 1.374 17.980 -11.984 1.00 48.28 90 PRO A N 1
ATOM 714 C CA . PRO A 1 90 ? 2.011 17.661 -13.251 1.00 48.28 90 PRO A CA 1
ATOM 715 C C . PRO A 1 90 ? 3.495 17.985 -13.103 1.00 48.28 90 PRO A C 1
ATOM 717 O O . PRO A 1 90 ? 3.807 19.053 -12.552 1.00 48.28 90 PRO A O 1
ATOM 720 N N . PRO A 1 91 ? 4.402 17.069 -13.497 1.00 56.16 91 PRO A N 1
ATOM 721 C CA . PRO A 1 91 ? 5.819 17.360 -13.402 1.00 56.16 91 PRO A CA 1
ATOM 722 C C . PRO A 1 91 ? 6.052 18.719 -14.069 1.00 56.16 91 PRO A C 1
ATOM 724 O O . PRO A 1 91 ? 5.361 19.037 -15.050 1.00 56.16 91 PRO A O 1
ATOM 727 N N . PRO A 1 92 ? 6.959 19.561 -13.537 1.00 56.91 92 PRO A N 1
ATOM 728 C CA . PRO A 1 92 ? 7.356 20.753 -14.270 1.00 56.91 92 PRO A CA 1
ATOM 729 C C . PRO A 1 92 ? 7.678 20.296 -15.690 1.00 56.91 92 PRO A C 1
ATOM 731 O O . PRO A 1 92 ? 8.378 19.294 -15.846 1.00 56.91 92 PRO A O 1
ATOM 734 N N . ALA A 1 93 ? 7.072 20.949 -16.689 1.00 50.69 93 ALA A N 1
ATOM 735 C CA . ALA A 1 93 ? 7.191 20.515 -18.073 1.00 50.69 93 ALA A CA 1
ATOM 736 C C . ALA A 1 93 ? 8.673 20.215 -18.350 1.00 50.69 93 ALA A C 1
ATOM 738 O O . ALA A 1 93 ? 9.495 21.094 -18.061 1.00 50.69 93 ALA A O 1
ATOM 739 N N . PRO A 1 94 ? 9.025 18.990 -18.789 1.00 59.09 94 PRO A N 1
ATOM 740 C CA . PRO A 1 94 ? 10.411 18.632 -19.038 1.00 59.09 94 PRO A CA 1
ATOM 741 C C . PRO A 1 94 ? 11.064 19.736 -19.861 1.00 59.09 94 PRO A C 1
ATOM 743 O O . PRO A 1 94 ? 10.547 20.150 -20.902 1.00 59.09 94 PRO A O 1
ATOM 746 N N . VAL A 1 95 ? 12.166 20.279 -19.342 1.00 60.66 95 VAL A N 1
ATOM 747 C CA . VAL A 1 95 ? 12.980 21.231 -20.090 1.00 60.66 95 VAL A CA 1
ATOM 748 C C . VAL A 1 95 ? 13.759 20.392 -21.087 1.00 60.66 95 VAL A C 1
ATOM 750 O O . VAL A 1 95 ? 14.873 19.961 -20.811 1.00 60.66 95 VAL A O 1
ATOM 753 N N . TYR A 1 96 ? 13.118 20.084 -22.208 1.00 68.19 96 TYR A N 1
ATOM 754 C CA . TYR A 1 96 ? 13.778 19.421 -23.315 1.00 68.19 96 TYR A CA 1
ATOM 755 C C . TYR A 1 96 ? 14.766 20.407 -23.932 1.00 68.19 96 TYR A C 1
ATOM 757 O O . TYR A 1 96 ? 14.362 21.459 -24.436 1.00 68.19 96 TYR A O 1
ATOM 765 N N . ASP A 1 97 ? 16.057 20.097 -23.863 1.00 77.62 97 ASP A N 1
ATOM 766 C CA . ASP A 1 97 ? 17.030 20.774 -24.711 1.00 77.62 97 ASP A CA 1
ATOM 767 C C . ASP A 1 97 ? 16.940 20.241 -26.154 1.00 77.62 97 ASP A C 1
ATOM 769 O O . ASP A 1 97 ? 16.369 19.179 -26.426 1.00 77.62 97 ASP A O 1
ATOM 773 N N . GLU A 1 98 ? 17.441 21.031 -27.110 1.00 76.62 98 GLU A N 1
ATOM 774 C CA . GLU A 1 98 ? 17.387 20.677 -28.535 1.00 76.62 98 GLU A CA 1
ATOM 775 C C . GLU A 1 98 ? 18.142 19.373 -28.834 1.00 76.62 98 GLU A C 1
ATOM 777 O O . GLU A 1 98 ? 17.739 18.618 -29.720 1.00 76.62 98 GLU A O 1
ATOM 782 N N . ASP A 1 99 ? 19.203 19.083 -28.076 1.00 78.12 99 ASP A N 1
ATOM 783 C CA . ASP A 1 99 ? 20.040 17.900 -28.271 1.00 78.12 99 ASP A CA 1
ATOM 784 C C . ASP A 1 99 ? 19.297 16.612 -27.885 1.00 78.12 99 ASP A C 1
ATOM 786 O O . ASP A 1 99 ? 19.389 15.611 -28.602 1.00 78.12 99 ASP A O 1
ATOM 790 N N . LEU A 1 100 ? 18.519 16.634 -26.800 1.00 71.94 100 LEU A N 1
ATOM 791 C CA . LEU A 1 100 ? 17.700 15.511 -26.352 1.00 71.94 100 LEU A CA 1
ATOM 792 C C . LEU A 1 100 ? 16.530 15.250 -27.309 1.00 71.94 100 LEU A C 1
ATOM 794 O O . LEU A 1 100 ? 16.275 14.096 -27.654 1.00 71.94 100 LEU A O 1
ATOM 798 N N . MET A 1 101 ? 15.854 16.300 -27.794 1.00 72.62 101 MET A N 1
ATOM 799 C CA . MET A 1 101 ? 14.772 16.150 -28.785 1.00 72.62 101 MET A CA 1
ATOM 800 C C . MET A 1 101 ? 15.291 15.534 -30.080 1.00 72.62 101 MET A C 1
ATOM 802 O O . MET A 1 101 ? 14.678 14.616 -30.624 1.00 72.62 101 MET A O 1
ATOM 806 N N . LYS A 1 102 ? 16.465 15.981 -30.530 1.00 76.50 102 LYS A N 1
ATOM 807 C CA . LYS A 1 102 ? 17.100 15.455 -31.734 1.00 76.50 102 LYS A CA 1
ATOM 808 C C . LYS A 1 102 ? 17.500 13.986 -31.583 1.00 76.50 102 LYS A C 1
ATOM 810 O O . LYS A 1 102 ? 17.281 13.202 -32.500 1.00 76.50 102 LYS A O 1
ATOM 815 N N . GLN A 1 103 ? 18.022 13.590 -30.421 1.00 71.31 103 GLN A N 1
ATOM 816 C CA . GLN A 1 103 ? 18.350 12.187 -30.139 1.00 71.31 103 GLN A CA 1
ATOM 817 C C . GLN A 1 103 ? 17.105 11.292 -30.076 1.00 71.31 103 GLN A C 1
ATOM 819 O O . GLN A 1 103 ? 17.143 10.158 -30.551 1.00 71.31 103 GLN A O 1
ATOM 824 N N . LEU A 1 104 ? 15.996 11.782 -29.514 1.00 73.38 104 LEU A N 1
ATOM 825 C CA . LEU A 1 104 ? 14.736 11.036 -29.458 1.00 73.38 104 LEU A CA 1
ATOM 826 C C . LEU A 1 104 ? 14.111 10.861 -30.848 1.00 73.38 104 LEU A C 1
ATOM 828 O O . LEU A 1 104 ? 13.637 9.768 -31.165 1.00 73.38 104 LEU A O 1
ATOM 832 N N . GLU A 1 105 ? 14.149 11.894 -31.692 1.00 72.81 105 GLU A N 1
ATOM 833 C CA . GLU A 1 105 ? 13.706 11.814 -33.091 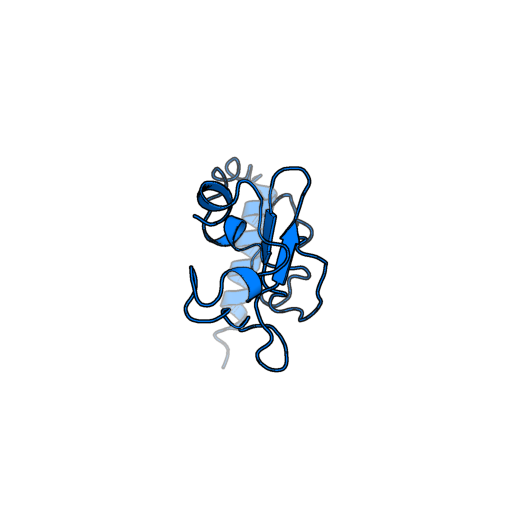1.00 72.81 105 GLU A CA 1
ATOM 834 C C . GLU A 1 105 ? 14.581 10.855 -33.908 1.00 72.81 105 GLU A C 1
ATOM 836 O O .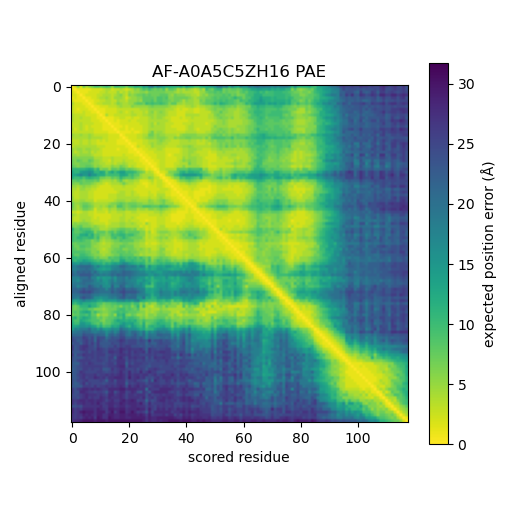 GLU A 1 105 ? 14.059 10.004 -34.632 1.00 72.81 105 GLU A O 1
ATOM 841 N N . GLU A 1 106 ? 15.905 10.928 -33.748 1.00 74.75 106 GLU A N 1
ATOM 842 C CA . GLU A 1 106 ? 16.844 10.007 -34.395 1.00 74.75 106 GLU A CA 1
ATOM 843 C C . GLU A 1 106 ? 16.615 8.556 -33.937 1.00 74.75 106 GLU A C 1
ATOM 845 O O . GLU A 1 106 ? 16.584 7.652 -34.770 1.00 74.75 106 GLU A O 1
ATOM 850 N N . ASN A 1 107 ? 16.387 8.313 -32.643 1.00 71.56 107 ASN A N 1
ATOM 851 C CA . ASN A 1 107 ? 16.110 6.970 -32.124 1.00 71.56 107 ASN A CA 1
ATOM 852 C C . ASN A 1 107 ? 14.748 6.428 -32.573 1.00 71.56 107 ASN A C 1
ATOM 854 O O . ASN A 1 107 ? 14.644 5.248 -32.895 1.00 71.56 107 ASN A O 1
ATOM 858 N N . THR A 1 108 ? 13.721 7.275 -32.637 1.00 65.69 108 THR A N 1
ATOM 859 C CA . THR A 1 108 ? 12.376 6.866 -33.073 1.00 65.69 108 THR A CA 1
ATOM 860 C C . THR A 1 108 ? 12.366 6.506 -34.557 1.00 65.69 108 THR A C 1
ATOM 862 O O . THR A 1 108 ? 11.815 5.471 -34.924 1.00 65.69 108 THR A O 1
ATOM 865 N N . ASN A 1 109 ? 13.046 7.294 -35.396 1.00 69.62 109 ASN A N 1
ATOM 866 C CA . ASN A 1 109 ? 13.160 7.002 -36.827 1.00 69.62 109 ASN A CA 1
ATOM 867 C C . ASN A 1 109 ? 13.968 5.727 -37.102 1.00 69.62 109 ASN A C 1
ATOM 869 O O . ASN A 1 109 ? 13.635 4.963 -38.001 1.00 69.62 109 ASN A O 1
ATOM 873 N N . ARG A 1 110 ? 14.999 5.447 -36.296 1.00 63.12 110 ARG A N 1
ATOM 874 C CA . ARG A 1 110 ? 15.754 4.187 -36.401 1.00 63.12 110 ARG A CA 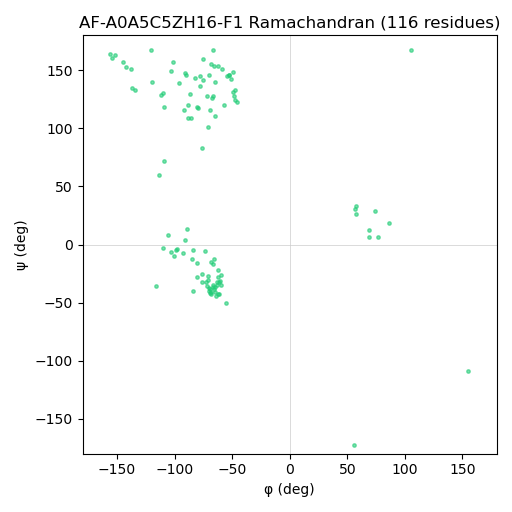1
ATOM 875 C C . ARG A 1 110 ? 14.901 2.966 -36.059 1.00 63.12 110 ARG A C 1
ATOM 877 O O . ARG A 1 110 ? 15.064 1.930 -36.683 1.00 63.12 110 ARG A O 1
ATOM 884 N N . ILE A 1 111 ? 13.995 3.090 -35.089 1.00 58.44 111 ILE A N 1
ATOM 885 C CA . ILE A 1 111 ? 13.082 2.007 -34.697 1.00 58.44 111 ILE A CA 1
ATOM 886 C C . ILE A 1 111 ? 11.993 1.785 -35.759 1.00 58.44 111 ILE A C 1
ATOM 888 O O . ILE A 1 111 ? 11.561 0.651 -35.944 1.00 58.44 111 ILE A O 1
ATOM 892 N N . SER A 1 112 ? 11.551 2.833 -36.467 1.00 58.00 112 SER A N 1
ATOM 893 C CA . SER A 1 112 ? 10.583 2.684 -37.561 1.00 58.00 112 SER A CA 1
ATOM 894 C C . SER A 1 112 ? 11.192 2.119 -38.844 1.00 58.00 112 SER A C 1
ATOM 896 O O . SER A 1 112 ? 10.505 1.385 -39.543 1.00 58.00 112 SER A O 1
ATOM 898 N N . ASP A 1 113 ? 12.462 2.416 -39.139 1.00 57.84 113 ASP A N 1
ATOM 899 C CA . ASP A 1 113 ? 13.140 1.909 -40.343 1.00 57.84 113 ASP A CA 1
ATOM 900 C C . ASP A 1 113 ? 13.432 0.395 -40.270 1.00 57.84 113 ASP A C 1
ATOM 902 O O . ASP A 1 113 ? 13.469 -0.272 -41.301 1.00 57.84 113 ASP A O 1
ATOM 906 N N . ASP A 1 114 ? 13.581 -0.170 -39.067 1.00 58.75 114 ASP A N 1
ATOM 907 C CA . ASP A 1 114 ? 13.815 -1.609 -38.855 1.00 58.75 114 ASP A CA 1
ATOM 908 C C . ASP A 1 114 ? 12.511 -2.450 -38.849 1.00 58.75 114 ASP A C 1
ATOM 910 O O . ASP A 1 114 ? 12.572 -3.675 -38.746 1.00 58.75 114 ASP A O 1
ATOM 914 N N . ALA A 1 115 ? 11.327 -1.824 -38.941 1.00 58.66 115 ALA A N 1
ATOM 915 C CA . ALA A 1 115 ? 10.021 -2.498 -38.848 1.00 58.66 115 ALA A CA 1
ATOM 916 C C . ALA A 1 115 ? 9.344 -2.794 -40.206 1.00 58.66 115 ALA A C 1
ATOM 918 O O . ALA A 1 115 ? 8.298 -3.442 -40.222 1.00 58.66 115 ALA A O 1
ATOM 919 N N . ASP A 1 116 ? 9.932 -2.347 -41.322 1.00 57.59 116 ASP A N 1
ATOM 920 C CA . ASP A 1 116 ? 9.380 -2.489 -42.683 1.00 57.59 116 ASP A CA 1
ATOM 921 C C . ASP A 1 116 ? 10.099 -3.560 -43.545 1.00 57.59 116 ASP A C 1
ATOM 923 O O . ASP A 1 116 ? 9.800 -3.694 -44.733 1.00 57.59 116 ASP A O 1
ATOM 927 N N . ASP A 1 117 ? 11.011 -4.349 -42.960 1.00 56.62 117 ASP A N 1
ATOM 928 C CA . ASP A 1 117 ? 11.761 -5.429 -43.630 1.00 56.62 117 ASP A CA 1
ATOM 929 C C . ASP A 1 117 ? 11.366 -6.831 -43.076 1.00 56.62 117 ASP A C 1
ATOM 931 O O . ASP A 1 117 ? 12.198 -7.573 -42.552 1.00 56.62 117 ASP A O 1
ATOM 935 N N . GLU A 1 118 ? 10.083 -7.217 -43.191 1.00 47.34 118 GLU A N 1
ATOM 936 C CA . GLU A 1 118 ? 9.607 -8.627 -43.155 1.00 47.34 118 GLU A CA 1
ATOM 937 C C . GLU A 1 118 ? 8.538 -8.927 -44.223 1.00 47.34 118 GLU A C 1
ATOM 939 O O . GLU A 1 118 ? 7.548 -8.167 -44.343 1.00 47.34 118 GLU A O 1
#

Foldseek 3Di:
DVCVVPVDDDQFPCSCPPVNPVDAQFAPQAPPSHGWDKDADPVGIWTKHQALVNDCPPQDAFDADVNHRDRDSPTGGIGTPCVVPDDDDPPPPPPDDPVNVVVVVVVVVVVVVVPPPD

Radius of gyration: 20.37 Å; Cα contacts (8 Å, |Δi|>4): 151; chains: 1; bounding box: 38×38×61 Å